Protein AF-A0A8X6QEI8-F1 (afdb_monomer_lite)

pLDDT: mean 71.3, std 8.45, range [45.16, 83.12]

Structure (mmCIF, N/CA/C/O backbone):
data_AF-A0A8X6QEI8-F1
#
_entry.id   AF-A0A8X6QEI8-F1
#
loop_
_atom_site.group_PDB
_atom_site.id
_atom_site.type_symbol
_atom_site.label_atom_id
_atom_site.label_alt_id
_atom_site.label_comp_id
_atom_site.label_asym_id
_atom_site.label_entity_id
_atom_site.label_seq_id
_atom_site.pdbx_PDB_ins_code
_atom_site.Cartn_x
_atom_site.Cartn_y
_atom_site.Cartn_z
_atom_site.occupancy
_atom_site.B_iso_or_equiv
_atom_site.auth_seq_id
_atom_site.auth_comp_id
_atom_site.auth_asym_id
_atom_site.auth_atom_id
_atom_site.pdbx_PDB_model_num
ATOM 1 N N . MET A 1 1 ? 0.853 -7.911 -5.432 1.00 50.56 1 MET A N 1
ATOM 2 C CA . MET A 1 1 ? 0.479 -6.748 -4.583 1.00 50.56 1 MET A CA 1
ATOM 3 C C . MET A 1 1 ? 0.384 -7.188 -3.131 1.00 50.56 1 MET A C 1
ATOM 5 O O . MET A 1 1 ? 1.070 -6.604 -2.307 1.00 50.56 1 MET A O 1
ATOM 9 N N . LEU A 1 2 ? -0.372 -8.256 -2.841 1.00 52.84 2 LEU A N 1
ATOM 10 C CA . LEU A 1 2 ? -0.417 -8.883 -1.513 1.00 52.84 2 LEU A CA 1
ATOM 11 C C . LEU A 1 2 ? 0.947 -9.441 -1.052 1.00 52.84 2 LEU A C 1
ATOM 13 O O . LEU A 1 2 ? 1.287 -9.282 0.111 1.00 52.84 2 LEU A O 1
ATOM 17 N N . ASP A 1 3 ? 1.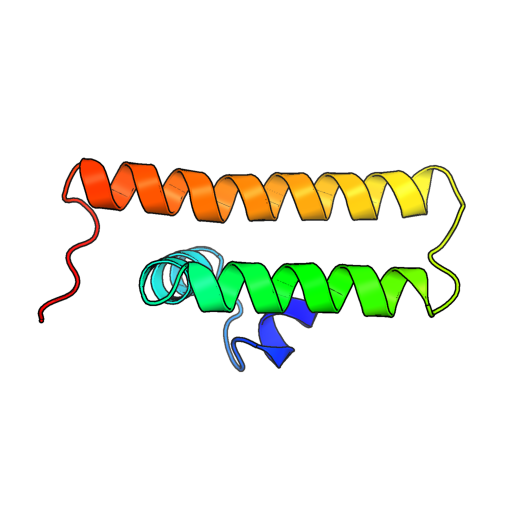780 -9.955 -1.963 1.00 53.56 3 ASP A N 1
ATOM 18 C CA . ASP A 1 3 ? 3.110 -10.511 -1.620 1.00 53.56 3 ASP A CA 1
ATOM 19 C C . ASP A 1 3 ? 4.125 -9.493 -1.062 1.00 53.56 3 ASP A C 1
ATOM 21 O O . ASP A 1 3 ? 5.163 -9.866 -0.536 1.00 53.56 3 ASP A O 1
ATOM 25 N N . ILE A 1 4 ? 3.859 -8.194 -1.209 1.00 53.78 4 ILE A N 1
ATOM 26 C CA . ILE A 1 4 ? 4.716 -7.107 -0.699 1.00 53.78 4 ILE A CA 1
ATOM 27 C C . ILE A 1 4 ? 4.112 -6.509 0.563 1.00 53.78 4 ILE A C 1
ATOM 29 O O . ILE A 1 4 ? 4.810 -6.134 1.502 1.00 53.78 4 ILE A O 1
ATOM 33 N N . VAL A 1 5 ? 2.780 -6.450 0.594 1.00 56.84 5 VAL A N 1
ATOM 34 C CA . VAL A 1 5 ? 2.022 -6.126 1.795 1.00 56.84 5 VAL A CA 1
ATOM 35 C C . VAL A 1 5 ? 2.443 -7.044 2.936 1.00 56.84 5 VAL A C 1
ATOM 37 O O . VAL A 1 5 ? 2.570 -6.557 4.049 1.00 56.84 5 VAL A O 1
ATOM 40 N N . SER A 1 6 ? 2.759 -8.314 2.669 1.00 58.19 6 SER A N 1
ATOM 41 C CA . SER A 1 6 ? 3.234 -9.258 3.683 1.00 58.19 6 SER A CA 1
ATOM 42 C C . SER A 1 6 ? 4.549 -8.886 4.378 1.00 58.19 6 SER A C 1
ATOM 44 O O . SER A 1 6 ? 4.778 -9.381 5.475 1.00 58.19 6 SER A O 1
ATOM 46 N N . GLU A 1 7 ? 5.399 -8.015 3.821 1.00 62.31 7 GLU A N 1
ATOM 47 C CA . GLU A 1 7 ? 6.598 -7.536 4.538 1.00 62.31 7 GLU A CA 1
ATOM 48 C C . GLU A 1 7 ? 6.240 -6.538 5.652 1.00 62.31 7 GLU A C 1
ATOM 50 O O . GLU A 1 7 ? 6.842 -6.541 6.724 1.00 62.31 7 GLU A O 1
ATOM 55 N N . PHE A 1 8 ? 5.221 -5.706 5.424 1.00 61.34 8 PHE A N 1
ATOM 56 C CA . PHE A 1 8 ? 4.788 -4.655 6.358 1.00 61.34 8 PHE A CA 1
ATOM 57 C C . PHE A 1 8 ? 3.556 -5.045 7.185 1.00 61.34 8 PHE A C 1
ATOM 59 O O . PHE A 1 8 ? 3.309 -4.488 8.259 1.00 61.34 8 PHE A O 1
ATOM 66 N N . TYR A 1 9 ? 2.809 -6.020 6.680 1.00 66.62 9 TYR A N 1
ATOM 67 C CA . TYR A 1 9 ? 1.589 -6.598 7.219 1.00 66.62 9 TYR A CA 1
ATOM 68 C C . TYR A 1 9 ? 1.655 -8.132 7.091 1.00 66.62 9 TYR A C 1
ATOM 70 O O . TYR A 1 9 ? 0.924 -8.738 6.297 1.00 66.62 9 TYR A O 1
ATOM 78 N N . PRO A 1 10 ? 2.571 -8.779 7.834 1.00 65.00 10 PRO A N 1
ATOM 79 C CA . PRO A 1 10 ? 2.788 -10.217 7.748 1.00 65.00 10 PRO A CA 1
ATOM 80 C C . PRO A 1 10 ? 1.516 -10.999 8.075 1.00 65.00 10 PRO A C 1
ATOM 82 O O . PRO A 1 10 ? 0.820 -10.710 9.046 1.00 65.00 10 PRO A O 1
ATOM 85 N N . GLY A 1 11 ? 1.219 -11.999 7.244 1.00 66.88 11 GLY A N 1
ATOM 86 C CA . GLY A 1 11 ? 0.042 -12.857 7.396 1.00 66.88 11 GLY A CA 1
ATOM 87 C C . GLY A 1 11 ? -1.257 -12.299 6.808 1.00 66.88 11 GLY A C 1
ATOM 88 O O . GLY A 1 11 ? -2.280 -12.974 6.891 1.00 66.88 11 GLY A O 1
ATOM 89 N N . ILE A 1 12 ? -1.246 -11.115 6.183 1.00 69.69 12 ILE A N 1
ATOM 90 C CA . ILE A 1 12 ? -2.433 -10.581 5.507 1.00 69.69 12 ILE A CA 1
ATOM 91 C C . ILE A 1 12 ? -2.505 -11.072 4.064 1.00 69.69 12 ILE A C 1
ATOM 93 O O . ILE A 1 12 ? -1.733 -10.656 3.204 1.00 69.69 12 ILE A O 1
ATOM 97 N N . THR A 1 13 ? -3.498 -11.912 3.794 1.00 69.81 13 THR A N 1
ATOM 98 C CA . THR A 1 13 ? -3.806 -12.436 2.454 1.00 69.81 13 THR A CA 1
ATOM 99 C C . THR A 1 13 ? -5.111 -11.877 1.884 1.00 69.81 13 THR A C 1
ATOM 101 O O . THR A 1 13 ? -5.385 -12.045 0.698 1.00 69.81 13 THR A O 1
ATOM 104 N N . GLU A 1 14 ? -5.903 -11.173 2.699 1.00 72.19 14 GLU A N 1
ATOM 105 C CA . GLU A 1 14 ? -7.209 -10.636 2.317 1.00 72.19 14 GLU A CA 1
ATOM 106 C C . GLU A 1 14 ? -7.213 -9.104 2.222 1.00 72.19 14 GLU A C 1
ATOM 108 O O . GLU A 1 14 ? -6.698 -8.397 3.091 1.00 72.19 14 GLU A O 1
ATOM 113 N N . TYR A 1 15 ? -7.883 -8.576 1.191 1.00 71.50 15 TYR A N 1
ATOM 114 C CA . TYR A 1 15 ? -8.033 -7.131 0.966 1.00 71.50 15 TYR A CA 1
ATOM 115 C C . TYR A 1 15 ? -8.700 -6.413 2.146 1.00 71.50 15 TYR A C 1
ATOM 117 O O . TYR A 1 15 ? -8.283 -5.321 2.528 1.00 71.50 15 TYR A O 1
ATOM 125 N N . LYS A 1 16 ? -9.728 -7.025 2.748 1.00 75.31 16 LYS A N 1
ATOM 126 C CA . LYS A 1 16 ? -10.457 -6.427 3.873 1.00 75.31 16 LYS A CA 1
ATOM 127 C C . LYS A 1 16 ? -9.545 -6.222 5.086 1.00 75.31 16 LYS A C 1
ATOM 129 O O . LYS A 1 16 ? -9.524 -5.131 5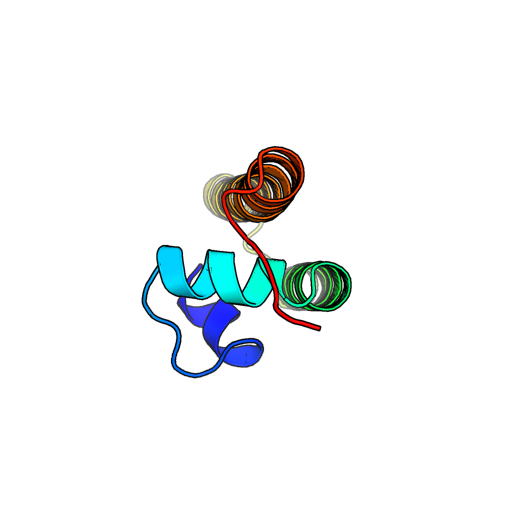.646 1.00 75.31 16 LYS A O 1
ATOM 134 N N . SER A 1 17 ? -8.764 -7.235 5.452 1.00 78.44 17 SER A N 1
ATOM 135 C CA . SER A 1 17 ? -7.804 -7.150 6.557 1.00 78.44 17 SER A CA 1
ATOM 136 C C . SER A 1 17 ? -6.703 -6.128 6.272 1.00 78.44 17 SER A C 1
ATOM 138 O O . SER A 1 17 ? -6.347 -5.349 7.152 1.00 78.44 17 SER A O 1
ATOM 140 N N . LEU A 1 18 ? -6.223 -6.059 5.025 1.00 76.19 18 LEU A N 1
ATOM 141 C CA . LEU A 1 18 ? -5.268 -5.034 4.602 1.00 76.19 18 LEU A CA 1
ATOM 142 C C . LEU A 1 18 ? -5.839 -3.619 4.753 1.00 76.19 18 LEU A C 1
ATOM 144 O O . LEU A 1 18 ? -5.150 -2.724 5.241 1.00 76.19 18 LEU A O 1
ATOM 148 N N . LEU A 1 19 ? -7.095 -3.411 4.359 1.00 77.25 19 LEU A N 1
ATOM 149 C CA . LEU A 1 19 ? -7.783 -2.133 4.513 1.00 77.25 19 LEU A CA 1
ATOM 150 C C . LEU A 1 19 ? -7.919 -1.744 5.992 1.00 77.25 19 LEU A C 1
ATOM 152 O O . LEU A 1 19 ? -7.637 -0.603 6.352 1.00 77.25 19 LEU A O 1
ATOM 156 N N . GLU A 1 20 ? -8.320 -2.678 6.855 1.00 79.56 20 GLU A N 1
ATOM 157 C CA . GLU A 1 20 ? -8.473 -2.433 8.294 1.00 79.56 20 GLU A CA 1
ATOM 158 C C . GLU A 1 20 ? -7.141 -2.063 8.960 1.00 79.56 20 GLU A C 1
ATOM 160 O O . GLU A 1 20 ? -7.081 -1.085 9.706 1.00 79.56 20 GLU A O 1
ATOM 165 N N . GLU A 1 21 ? -6.061 -2.779 8.650 1.00 78.56 21 GLU A N 1
ATOM 166 C CA . GLU A 1 21 ? -4.718 -2.489 9.168 1.00 78.56 21 GLU A CA 1
ATOM 167 C C . GLU A 1 21 ? -4.134 -1.189 8.600 1.00 78.56 21 GLU A C 1
ATOM 169 O O . GLU A 1 21 ? -3.566 -0.382 9.337 1.00 78.56 21 GLU A O 1
ATOM 174 N N . THR A 1 22 ? -4.358 -0.916 7.312 1.00 78.94 22 THR A N 1
ATOM 175 C CA . THR A 1 22 ? -4.036 0.384 6.696 1.00 78.94 22 THR A CA 1
ATOM 176 C C . THR A 1 22 ? -4.779 1.519 7.400 1.00 78.94 22 THR A C 1
ATOM 178 O O . THR A 1 22 ? -4.238 2.608 7.593 1.00 78.94 22 THR A O 1
ATOM 181 N N . CYS A 1 23 ? -6.016 1.272 7.829 1.00 79.94 23 CYS A N 1
ATOM 182 C CA . CYS A 1 23 ? -6.812 2.262 8.534 1.00 79.94 23 CYS A CA 1
ATOM 183 C C . CYS A 1 23 ? -6.391 2.539 9.970 1.00 79.94 23 CYS A C 1
ATOM 185 O O . CYS A 1 23 ? -6.614 3.666 10.439 1.00 79.94 23 CYS A O 1
ATOM 187 N N . LYS A 1 24 ? -5.791 1.554 10.647 1.00 81.69 24 LYS A N 1
ATOM 188 C CA . LYS A 1 24 ? -5.222 1.726 11.990 1.00 81.69 24 LYS A CA 1
ATOM 189 C C . LYS A 1 24 ? -4.075 2.729 11.965 1.00 81.69 24 LYS A C 1
ATOM 191 O O . LYS A 1 24 ? -3.994 3.575 12.852 1.00 81.69 24 LYS A O 1
ATOM 196 N N . ASP A 1 25 ? -3.249 2.680 10.920 1.00 80.81 25 ASP A N 1
ATOM 197 C CA . ASP A 1 25 ? -2.060 3.520 10.789 1.00 80.81 25 ASP A CA 1
ATOM 198 C C . ASP A 1 25 ? -1.789 3.911 9.322 1.00 80.81 25 ASP A C 1
ATOM 200 O O . ASP A 1 25 ? -0.981 3.311 8.607 1.00 80.81 25 ASP A O 1
ATOM 204 N N . ILE A 1 26 ? -2.491 4.957 8.870 1.00 77.38 26 ILE A N 1
ATOM 205 C CA . ILE A 1 26 ? -2.345 5.517 7.517 1.00 77.38 26 ILE A CA 1
ATOM 206 C C . ILE A 1 26 ? -0.904 6.009 7.251 1.00 77.38 26 ILE A C 1
ATOM 208 O O . ILE A 1 26 ? -0.398 5.767 6.151 1.00 77.38 26 ILE A O 1
ATOM 212 N N . PRO A 1 27 ? -0.220 6.707 8.187 1.00 80.31 27 PRO A N 1
ATOM 213 C CA . PRO A 1 27 ? 1.189 7.065 8.016 1.00 80.31 27 PRO A CA 1
ATOM 214 C C . PRO A 1 27 ? 2.100 5.860 7.760 1.00 80.31 27 PRO A C 1
ATOM 216 O O . PRO A 1 27 ? 2.882 5.894 6.809 1.00 80.31 27 PRO A O 1
ATOM 219 N N . LYS A 1 28 ? 1.965 4.780 8.540 1.00 77.31 28 LYS A N 1
ATOM 220 C CA . LYS A 1 28 ? 2.748 3.551 8.343 1.00 77.31 28 LYS A CA 1
ATOM 221 C C . LYS A 1 28 ? 2.477 2.911 6.985 1.00 77.31 28 LYS A C 1
ATOM 223 O O . LYS A 1 28 ? 3.425 2.514 6.311 1.00 77.31 28 LYS A O 1
ATOM 228 N N . ALA A 1 29 ? 1.219 2.888 6.543 1.00 74.56 29 ALA A N 1
ATOM 229 C CA . ALA A 1 29 ? 0.866 2.393 5.214 1.00 74.56 29 ALA A CA 1
ATOM 230 C C . ALA A 1 29 ? 1.562 3.197 4.103 1.00 74.56 29 ALA A C 1
ATOM 232 O O . ALA A 1 29 ? 2.167 2.626 3.200 1.00 74.56 29 ALA A O 1
ATOM 233 N N . LYS A 1 30 ? 1.564 4.534 4.198 1.00 76.38 30 LYS A N 1
ATOM 234 C CA . LYS A 1 30 ? 2.272 5.398 3.236 1.00 76.38 30 LYS A CA 1
ATOM 235 C C . LYS A 1 30 ? 3.778 5.120 3.193 1.00 76.38 30 LYS A C 1
ATOM 237 O O . LYS A 1 30 ? 4.347 5.097 2.104 1.00 76.38 30 LYS A O 1
ATOM 242 N N . ILE A 1 31 ? 4.412 4.903 4.347 1.00 78.62 31 ILE A N 1
ATOM 243 C CA . ILE A 1 31 ? 5.844 4.570 4.436 1.00 78.62 31 ILE A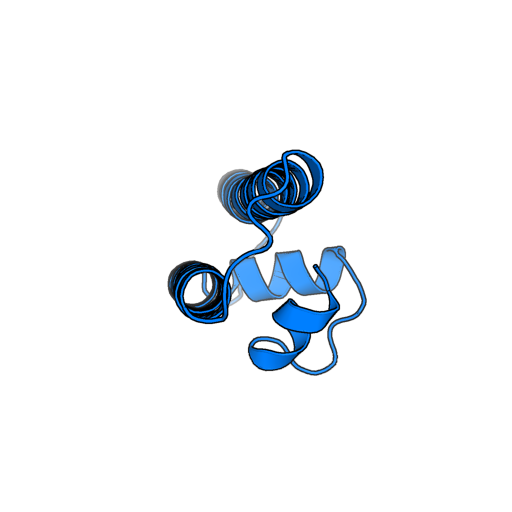 CA 1
ATOM 244 C C . ILE A 1 31 ? 6.125 3.213 3.783 1.00 78.62 31 ILE A C 1
ATOM 246 O O . ILE A 1 31 ? 7.022 3.126 2.947 1.00 78.62 31 ILE A O 1
ATOM 250 N N . ALA A 1 32 ? 5.332 2.188 4.109 1.00 73.88 32 ALA A N 1
ATOM 251 C CA . ALA A 1 32 ? 5.436 0.856 3.516 1.00 73.88 32 ALA A CA 1
ATOM 252 C C . ALA A 1 32 ? 5.352 0.904 1.983 1.00 73.88 32 ALA A C 1
ATOM 254 O O . ALA A 1 32 ? 6.154 0.289 1.280 1.00 73.88 32 ALA A O 1
ATOM 255 N N . PHE A 1 33 ? 4.416 1.694 1.452 1.00 74.75 33 PHE A N 1
ATOM 256 C CA . PHE A 1 33 ? 4.261 1.840 0.008 1.00 74.75 33 PHE A CA 1
ATOM 257 C C . PHE A 1 33 ? 5.433 2.579 -0.628 1.00 74.75 33 PHE A C 1
ATOM 259 O O . PHE A 1 33 ? 5.968 2.088 -1.616 1.00 74.75 33 PHE A O 1
ATOM 266 N N . ASN A 1 34 ? 5.867 3.711 -0.070 1.00 76.81 34 ASN A N 1
ATOM 267 C CA . ASN A 1 34 ? 7.009 4.453 -0.611 1.00 76.81 34 ASN A CA 1
ATOM 268 C C . ASN A 1 34 ? 8.285 3.598 -0.630 1.00 76.81 34 ASN A C 1
ATOM 270 O O . ASN A 1 34 ? 8.968 3.554 -1.648 1.00 76.81 34 ASN A O 1
ATOM 274 N N . HIS A 1 35 ? 8.544 2.845 0.443 1.00 75.94 35 HIS A N 1
ATOM 275 C CA . HIS A 1 35 ? 9.684 1.934 0.520 1.00 75.94 35 HIS A CA 1
ATOM 276 C C . HIS A 1 35 ? 9.647 0.863 -0.581 1.00 75.94 35 HIS A C 1
ATOM 278 O O . HIS A 1 35 ? 10.666 0.582 -1.207 1.00 75.94 35 HIS A O 1
ATOM 284 N N . TYR A 1 36 ? 8.480 0.276 -0.863 1.00 73.69 36 TYR A N 1
ATOM 285 C CA . TYR A 1 36 ? 8.339 -0.689 -1.955 1.00 73.69 36 TYR A CA 1
ATOM 286 C C . TYR A 1 36 ? 8.710 -0.094 -3.321 1.00 73.69 36 TYR A C 1
ATOM 288 O O . TYR A 1 36 ? 9.396 -0.744 -4.112 1.00 73.69 36 TYR A O 1
ATOM 296 N N . TYR A 1 37 ? 8.262 1.133 -3.606 1.00 69.81 37 TYR A N 1
ATOM 297 C CA . TYR A 1 37 ? 8.585 1.800 -4.868 1.00 69.81 37 TYR A CA 1
ATOM 298 C C . TYR A 1 37 ? 10.070 2.109 -4.975 1.00 69.81 37 TYR A C 1
ATOM 300 O O . TYR A 1 37 ? 10.659 1.825 -6.015 1.00 69.81 37 TYR A O 1
ATOM 308 N N . ASP A 1 38 ? 10.671 2.630 -3.909 1.00 76.19 38 ASP A N 1
ATOM 309 C CA . ASP A 1 38 ? 12.093 2.957 -3.893 1.00 76.19 38 ASP A CA 1
ATOM 310 C C . ASP A 1 38 ? 12.954 1.708 -4.120 1.00 76.19 38 ASP A C 1
ATOM 312 O O . ASP A 1 38 ? 13.879 1.742 -4.929 1.00 76.19 38 ASP A O 1
ATOM 316 N N . GLU A 1 39 ? 12.629 0.578 -3.487 1.00 71.56 39 GLU A N 1
ATOM 317 C CA . GLU A 1 39 ? 13.361 -0.680 -3.687 1.00 71.56 39 GLU A CA 1
ATOM 318 C C . GLU A 1 39 ? 13.131 -1.282 -5.083 1.00 71.56 39 GLU A C 1
ATOM 320 O O . GLU A 1 39 ? 14.082 -1.709 -5.740 1.00 71.56 39 GLU A O 1
ATOM 325 N N . ARG A 1 40 ? 11.895 -1.255 -5.605 1.00 67.69 40 ARG A N 1
ATOM 326 C CA . ARG A 1 40 ? 11.594 -1.707 -6.978 1.00 67.69 40 ARG A CA 1
ATOM 327 C C . ARG A 1 40 ? 12.305 -0.874 -8.037 1.00 67.69 40 ARG A C 1
ATOM 329 O O . ARG A 1 40 ? 12.783 -1.438 -9.015 1.00 67.69 40 ARG A O 1
ATOM 336 N N . LEU A 1 41 ? 12.364 0.445 -7.856 1.00 66.44 41 LEU A N 1
ATOM 337 C CA . LEU A 1 41 ? 13.072 1.357 -8.755 1.00 66.44 41 LEU A CA 1
ATOM 338 C C . LEU A 1 41 ? 14.585 1.099 -8.742 1.00 66.44 41 LEU A C 1
ATOM 340 O O . LEU A 1 41 ? 15.214 1.180 -9.795 1.00 66.44 41 LEU A O 1
ATOM 344 N N . LYS A 1 42 ? 15.154 0.720 -7.589 1.00 69.94 42 LYS A N 1
ATOM 345 C CA . LYS A 1 42 ? 16.572 0.342 -7.460 1.00 69.94 42 LYS A CA 1
ATOM 346 C C . LYS A 1 42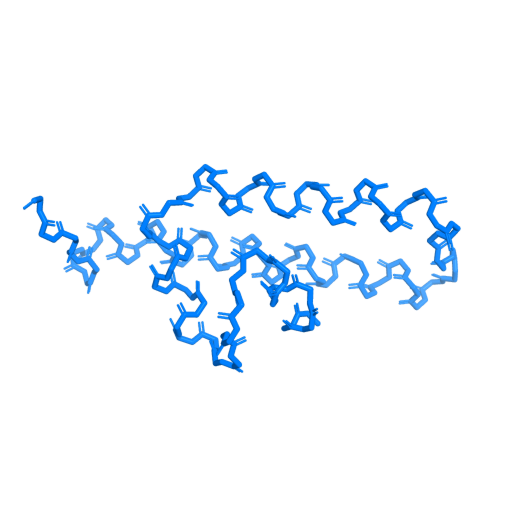 ? 16.900 -1.022 -8.075 1.00 69.94 42 LYS A C 1
ATOM 348 O O . LYS A 1 42 ? 17.997 -1.191 -8.597 1.00 69.94 42 LYS A O 1
ATOM 353 N N . MET A 1 43 ? 15.980 -1.988 -8.048 1.00 62.75 43 MET A N 1
ATOM 354 C CA . MET A 1 43 ? 16.210 -3.364 -8.524 1.00 62.75 43 MET A CA 1
ATOM 355 C C . MET A 1 43 ? 16.161 -3.548 -10.056 1.00 62.75 43 MET A C 1
ATOM 357 O O . MET A 1 43 ? 15.882 -4.647 -10.526 1.00 62.75 43 MET A O 1
ATOM 361 N N . ASN A 1 44 ? 16.445 -2.509 -10.851 1.00 58.88 44 ASN A N 1
ATOM 362 C CA . ASN A 1 44 ? 16.106 -2.458 -12.280 1.00 58.88 44 ASN A CA 1
ATOM 363 C C . ASN A 1 44 ? 14.617 -2.755 -12.474 1.00 58.88 44 ASN A C 1
ATOM 365 O O . ASN A 1 44 ? 14.244 -3.813 -12.987 1.00 58.88 44 ASN A O 1
ATOM 369 N N . ALA A 1 45 ? 13.767 -1.822 -12.024 1.00 62.75 45 ALA A N 1
ATOM 370 C CA . ALA A 1 45 ? 12.344 -1.848 -12.337 1.00 62.75 45 ALA A CA 1
ATOM 371 C C . ALA A 1 45 ? 12.181 -2.209 -13.811 1.00 62.75 45 ALA A C 1
ATOM 373 O O . ALA A 1 45 ? 12.767 -1.547 -14.662 1.00 62.75 45 ALA A O 1
ATOM 374 N N . ASP A 1 46 ? 11.434 -3.277 -14.080 1.00 65.12 46 ASP A N 1
ATOM 375 C CA . ASP A 1 46 ? 11.097 -3.706 -15.429 1.00 65.12 46 ASP A CA 1
ATOM 376 C C . ASP A 1 46 ? 10.597 -2.484 -16.218 1.00 65.12 46 ASP A C 1
ATOM 378 O O . ASP A 1 46 ? 9.497 -1.980 -15.978 1.00 65.12 46 ASP A O 1
ATOM 382 N N . THR A 1 47 ? 11.467 -1.955 -17.083 1.00 68.94 47 THR A N 1
ATOM 383 C CA . THR A 1 47 ? 11.229 -0.725 -17.847 1.00 68.94 47 THR A CA 1
ATOM 384 C C . THR A 1 47 ? 10.367 -0.992 -19.071 1.00 68.94 47 THR A C 1
ATOM 386 O O . THR A 1 47 ? 10.068 -0.062 -19.824 1.00 68.94 47 THR A O 1
ATOM 389 N N . SER A 1 48 ? 9.941 -2.246 -19.271 1.00 78.25 48 SER A N 1
ATOM 390 C CA . SER A 1 48 ? 8.931 -2.562 -20.265 1.00 78.25 48 SER A CA 1
ATOM 391 C C . SER A 1 48 ? 7.638 -1.790 -19.975 1.00 78.25 48 SER A C 1
ATOM 393 O O . SER A 1 48 ? 7.313 -1.490 -18.815 1.00 78.25 48 SER A O 1
ATOM 395 N N . PRO A 1 49 ? 6.851 -1.483 -21.017 1.00 77.25 49 PRO A N 1
ATOM 396 C CA . PRO A 1 49 ? 5.517 -0.923 -20.847 1.00 77.25 49 PRO A CA 1
ATOM 397 C C . PRO A 1 49 ? 4.645 -1.748 -19.887 1.00 77.25 49 PRO A C 1
ATOM 399 O O . PRO A 1 49 ? 3.900 -1.174 -19.090 1.00 77.25 49 PRO A O 1
ATOM 402 N N . GLU A 1 50 ? 4.758 -3.083 -19.900 1.00 72.19 50 GLU A N 1
ATOM 403 C CA . GLU A 1 50 ? 4.039 -3.955 -18.968 1.00 72.19 50 GLU A CA 1
ATOM 404 C C . GLU A 1 50 ? 4.506 -3.798 -17.514 1.00 72.19 50 GLU A C 1
ATOM 406 O O . GLU A 1 50 ? 3.670 -3.775 -16.604 1.00 72.19 50 GLU A O 1
ATOM 411 N N . GLY A 1 51 ? 5.813 -3.680 -17.273 1.00 67.56 51 GLY A N 1
ATOM 412 C CA . GLY A 1 51 ? 6.380 -3.441 -15.945 1.00 67.56 51 GLY A CA 1
ATOM 413 C C . GLY A 1 51 ? 5.947 -2.092 -15.369 1.00 67.56 51 GLY A C 1
ATOM 414 O O . GLY A 1 51 ? 5.441 -2.022 -14.243 1.00 67.56 51 GLY A O 1
ATOM 415 N N . ALA A 1 52 ? 6.027 -1.035 -16.180 1.00 71.81 52 ALA A N 1
ATOM 416 C CA . ALA A 1 52 ? 5.570 0.305 -15.818 1.00 71.81 52 ALA A CA 1
ATOM 417 C C . ALA A 1 52 ? 4.058 0.349 -15.525 1.00 71.81 52 ALA A C 1
ATOM 419 O O . ALA A 1 52 ? 3.622 0.977 -14.550 1.00 71.81 52 ALA A O 1
ATOM 420 N N . LYS A 1 53 ? 3.250 -0.369 -16.318 1.00 73.38 53 LYS A N 1
ATOM 421 C CA . LYS A 1 53 ? 1.806 -0.501 -16.092 1.00 73.38 53 LYS A CA 1
ATOM 422 C C . LYS A 1 53 ? 1.507 -1.208 -14.772 1.00 73.38 53 LYS A C 1
ATOM 424 O O . LYS A 1 53 ? 0.753 -0.675 -13.969 1.00 73.38 53 LYS A O 1
ATOM 429 N N . LYS A 1 54 ? 2.160 -2.338 -14.483 1.00 69.06 54 LYS A N 1
ATOM 430 C CA . LYS A 1 54 ? 1.992 -3.057 -13.204 1.00 69.06 54 LYS A CA 1
ATOM 431 C C . LYS A 1 54 ? 2.343 -2.187 -11.995 1.00 69.06 54 LYS A C 1
ATOM 433 O O . LYS A 1 54 ? 1.656 -2.252 -10.978 1.00 69.06 54 LYS A O 1
ATOM 438 N N . MET A 1 55 ? 3.390 -1.367 -12.100 1.00 69.94 55 MET A N 1
ATOM 439 C CA . MET A 1 55 ? 3.776 -0.415 -11.050 1.00 69.94 55 MET A CA 1
ATOM 440 C C . MET A 1 55 ? 2.728 0.689 -10.865 1.00 69.94 55 MET A C 1
ATOM 442 O O . MET A 1 55 ? 2.391 1.047 -9.737 1.00 69.94 55 MET A O 1
ATOM 446 N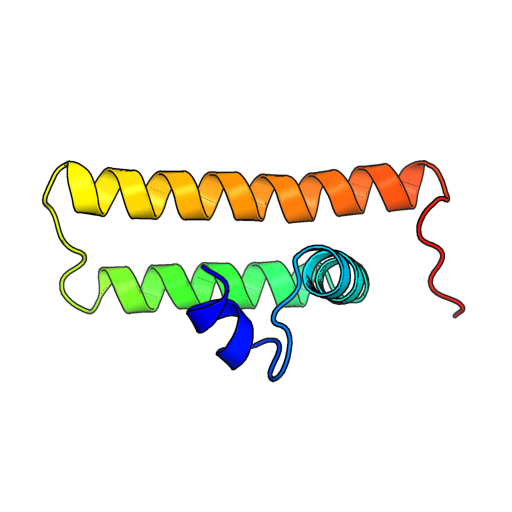 N . THR A 1 56 ? 2.177 1.198 -11.967 1.00 74.31 56 THR A N 1
ATOM 447 C CA . THR A 1 56 ? 1.116 2.213 -11.951 1.00 74.31 56 THR A CA 1
ATOM 448 C C . THR A 1 56 ? -0.182 1.658 -11.364 1.00 74.31 56 THR A C 1
ATOM 450 O O . THR A 1 56 ? -0.775 2.286 -10.487 1.00 74.31 56 THR A O 1
ATOM 453 N N . ASP A 1 57 ? -0.580 0.453 -11.770 1.00 71.00 57 ASP A N 1
ATOM 454 C CA . ASP A 1 57 ? -1.774 -0.235 -11.277 1.00 71.00 57 ASP A CA 1
ATOM 455 C C . ASP A 1 57 ? -1.650 -0.537 -9.775 1.00 71.00 57 ASP A C 1
ATOM 457 O O . ASP A 1 57 ? -2.571 -0.270 -9.000 1.00 71.00 57 ASP A O 1
ATOM 461 N N . ALA A 1 58 ? -0.475 -0.999 -9.327 1.00 70.25 58 ALA A N 1
ATOM 462 C CA . ALA A 1 58 ? -0.195 -1.191 -7.906 1.00 70.25 58 ALA A CA 1
ATOM 463 C C . ALA A 1 58 ? -0.330 0.119 -7.110 1.00 70.25 58 ALA A C 1
ATOM 465 O O . ALA A 1 58 ? -0.870 0.117 -6.002 1.00 70.25 58 ALA A O 1
ATOM 466 N N . ARG A 1 59 ? 0.103 1.251 -7.678 1.00 71.50 59 ARG A N 1
ATOM 467 C CA . ARG A 1 59 ? -0.001 2.569 -7.035 1.00 71.50 59 ARG A CA 1
ATOM 468 C C . ARG A 1 59 ? -1.448 3.028 -6.946 1.00 71.50 59 ARG A C 1
ATOM 470 O O . ARG A 1 59 ? -1.856 3.532 -5.900 1.00 71.50 59 ARG A O 1
ATOM 477 N N . GLY A 1 60 ? -2.215 2.821 -8.015 1.00 73.31 60 GLY A N 1
ATOM 478 C CA . GLY A 1 60 ? -3.643 3.120 -8.064 1.00 73.31 60 GLY A CA 1
ATOM 479 C C . GLY A 1 60 ? -4.426 2.346 -7.006 1.00 73.31 60 GLY A C 1
ATOM 480 O O . GLY A 1 60 ? -5.171 2.949 -6.236 1.00 73.31 60 GLY A O 1
ATOM 481 N N . CYS A 1 61 ? -4.196 1.036 -6.889 1.00 74.56 61 CYS A N 1
ATOM 482 C CA . CYS A 1 61 ? -4.859 0.220 -5.871 1.00 74.56 61 CYS A CA 1
ATOM 483 C C . CYS A 1 61 ? -4.521 0.656 -4.440 1.00 74.56 61 CYS A C 1
ATOM 485 O O . CYS A 1 61 ? -5.411 0.719 -3.600 1.00 74.56 61 CYS A O 1
ATOM 487 N N . MET A 1 62 ? -3.271 1.022 -4.152 1.00 71.19 62 MET A N 1
ATOM 488 C CA . MET A 1 62 ? -2.898 1.487 -2.810 1.00 71.19 62 MET A CA 1
ATOM 489 C C . MET A 1 62 ? -3.476 2.859 -2.470 1.00 71.19 62 MET A C 1
ATOM 491 O O . MET A 1 62 ? -3.942 3.079 -1.351 1.00 71.19 62 MET A O 1
ATOM 495 N N . ALA A 1 63 ? -3.496 3.777 -3.439 1.00 73.69 63 ALA A N 1
ATOM 496 C CA . ALA A 1 63 ? -4.189 5.049 -3.280 1.00 73.69 63 ALA A CA 1
ATOM 497 C C . ALA A 1 63 ? -5.686 4.827 -3.017 1.00 73.69 63 ALA A C 1
ATOM 499 O O . ALA A 1 63 ? -6.253 5.497 -2.156 1.00 73.69 63 ALA A O 1
ATOM 500 N N . ALA A 1 64 ? -6.299 3.848 -3.692 1.00 79.62 64 ALA A N 1
ATOM 501 C CA . ALA A 1 64 ? -7.687 3.469 -3.465 1.00 79.62 64 ALA A CA 1
ATOM 502 C C . ALA A 1 64 ? -7.915 2.891 -2.059 1.00 79.62 64 ALA A C 1
ATOM 504 O O . ALA A 1 64 ? -8.862 3.315 -1.411 1.00 79.62 64 ALA A O 1
ATOM 505 N N . ILE A 1 65 ? -7.034 2.029 -1.535 1.00 79.00 65 ILE A N 1
ATOM 506 C CA . ILE A 1 65 ? -7.139 1.501 -0.158 1.00 79.00 65 ILE A CA 1
ATOM 507 C C . ILE A 1 65 ? -7.060 2.638 0.870 1.00 79.00 65 ILE A C 1
ATOM 509 O O . ILE A 1 65 ? -7.868 2.710 1.796 1.00 79.00 65 ILE A O 1
ATOM 513 N N . VAL A 1 66 ? -6.112 3.566 0.706 1.00 76.00 66 VAL A N 1
ATOM 514 C CA . VAL A 1 66 ? -5.970 4.719 1.612 1.00 76.00 66 VAL A CA 1
ATOM 515 C C . VAL A 1 66 ? -7.173 5.662 1.509 1.00 76.00 66 VAL A C 1
ATOM 517 O O . VAL A 1 66 ? -7.664 6.137 2.534 1.00 76.00 66 VAL A O 1
ATOM 520 N N . ALA A 1 67 ? -7.676 5.922 0.302 1.00 80.44 67 ALA A N 1
ATOM 521 C CA . ALA A 1 67 ? -8.853 6.760 0.096 1.00 80.44 67 ALA A CA 1
ATOM 522 C C . ALA A 1 67 ? -10.123 6.101 0.659 1.00 80.44 67 ALA A C 1
ATOM 524 O O . ALA A 1 67 ? -10.868 6.736 1.402 1.00 80.44 67 ALA A O 1
ATOM 525 N N . GLU A 1 68 ? -10.336 4.813 0.380 1.00 81.38 68 GLU A N 1
ATOM 526 C CA . GLU A 1 68 ? -11.442 4.016 0.917 1.00 81.38 68 GLU A CA 1
ATOM 527 C C . GLU A 1 68 ? -11.409 4.017 2.443 1.00 81.38 68 GLU A C 1
ATOM 529 O O . GLU A 1 68 ? -12.438 4.194 3.097 1.00 81.38 68 GLU A O 1
ATOM 534 N N . CYS A 1 69 ? -10.215 3.910 3.018 1.00 81.69 69 CYS A N 1
ATOM 535 C CA . CYS A 1 69 ? -10.031 4.030 4.444 1.00 81.69 69 CYS A CA 1
ATOM 536 C C . CYS A 1 69 ? -10.485 5.390 4.994 1.00 81.69 69 CYS A C 1
ATOM 538 O O . CYS A 1 69 ? -11.252 5.458 5.959 1.00 81.69 69 CYS A O 1
ATOM 540 N N . GLN A 1 70 ? -10.001 6.482 4.398 1.00 80.19 70 GLN A N 1
ATOM 541 C CA . GLN A 1 70 ? -10.338 7.838 4.827 1.00 80.19 70 GLN A CA 1
ATOM 542 C C . GLN A 1 70 ? -11.848 8.082 4.750 1.00 80.19 70 GLN A C 1
ATOM 544 O O . GLN A 1 70 ? -12.430 8.577 5.716 1.00 80.19 70 GLN A O 1
ATOM 549 N N . VAL A 1 71 ? -12.484 7.661 3.653 1.00 83.12 71 VAL A N 1
ATOM 550 C CA . VAL A 1 71 ? -13.937 7.758 3.457 1.00 83.12 71 VAL A CA 1
ATOM 551 C C . VAL A 1 71 ? -14.681 6.943 4.516 1.00 83.12 71 VAL A C 1
ATOM 553 O O . VAL A 1 71 ? -15.537 7.482 5.214 1.00 83.12 71 VAL A O 1
ATOM 556 N N . LYS A 1 72 ? -14.324 5.670 4.725 1.00 79.94 72 LYS A N 1
ATOM 557 C CA . LYS A 1 72 ? -14.992 4.816 5.722 1.00 79.94 72 LYS A CA 1
ATOM 558 C C . LYS A 1 72 ? -14.805 5.306 7.160 1.00 79.94 72 LYS A C 1
ATOM 560 O O . LYS A 1 72 ? -15.724 5.153 7.965 1.00 79.94 72 LYS A O 1
ATOM 565 N N . ARG A 1 73 ? -13.664 5.925 7.494 1.00 76.81 73 ARG A N 1
ATOM 566 C CA . ARG A 1 73 ? -13.466 6.597 8.793 1.00 76.81 73 ARG A CA 1
ATOM 567 C C . ARG A 1 73 ? -14.363 7.824 8.939 1.00 76.81 73 ARG A C 1
ATOM 569 O O . ARG A 1 73 ? -14.993 7.975 9.979 1.00 76.81 73 ARG A O 1
ATOM 576 N N . GLN A 1 74 ? -14.448 8.676 7.916 1.00 80.44 74 GLN A N 1
ATOM 577 C CA . GLN A 1 74 ? -15.305 9.872 7.936 1.00 80.44 74 GLN A CA 1
ATOM 578 C C . GLN A 1 74 ? -16.795 9.525 8.023 1.00 80.44 74 GLN A C 1
ATOM 580 O O . GLN A 1 74 ? -17.548 10.209 8.707 1.00 80.44 74 GLN A O 1
ATOM 585 N N . MET A 1 75 ? -17.208 8.432 7.381 1.00 80.75 75 MET A N 1
ATOM 586 C CA . MET A 1 75 ? -18.581 7.922 7.427 1.00 80.75 75 MET A CA 1
ATOM 587 C C . MET A 1 75 ? -18.909 7.138 8.710 1.00 80.75 75 MET A C 1
ATOM 589 O O . MET A 1 75 ? -20.042 6.701 8.882 1.00 80.75 75 MET A O 1
ATOM 593 N N . GLY A 1 76 ? -17.937 6.920 9.602 1.00 74.69 76 GLY A N 1
ATOM 594 C CA . GLY A 1 76 ? -18.140 6.180 10.851 1.00 74.69 76 GLY A CA 1
ATOM 595 C C . GLY A 1 76 ? -18.260 4.658 10.698 1.00 74.69 76 GLY A C 1
ATOM 596 O O . GLY A 1 76 ? -18.559 3.986 11.682 1.00 74.69 76 GLY A O 1
ATOM 597 N N . PHE A 1 77 ? -17.991 4.101 9.510 1.00 72.56 77 PHE A N 1
ATOM 598 C CA . PHE A 1 77 ? -17.985 2.651 9.264 1.00 72.56 77 PHE A CA 1
ATOM 599 C C . PHE A 1 77 ? -16.785 1.939 9.889 1.00 72.56 77 PHE A C 1
ATOM 601 O O . PHE A 1 77 ? -16.857 0.748 10.177 1.00 72.56 77 PHE A O 1
ATOM 608 N N . ILE A 1 78 ? -15.678 2.657 10.086 1.00 67.25 78 ILE A N 1
ATOM 609 C CA . ILE A 1 78 ? -14.478 2.140 10.745 1.00 67.25 78 ILE A CA 1
ATOM 610 C C . ILE A 1 78 ? -14.214 3.003 11.979 1.00 67.25 78 ILE A C 1
ATOM 612 O O . ILE A 1 78 ? -13.746 4.139 11.871 1.00 67.25 78 ILE A O 1
ATOM 616 N N . GLN A 1 79 ? -14.528 2.456 13.155 1.00 61.19 79 GLN A N 1
ATOM 617 C CA . GLN A 1 79 ? -14.249 3.065 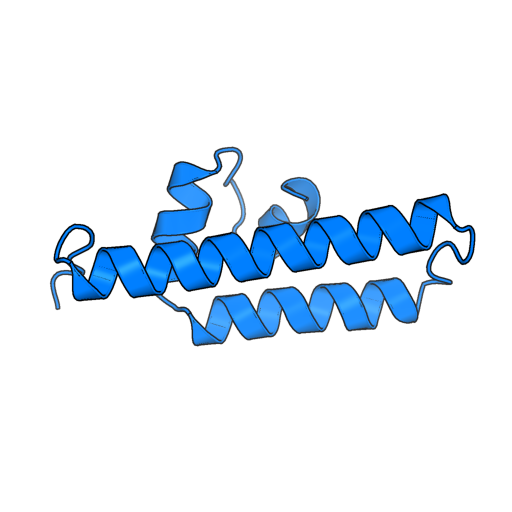14.454 1.00 61.19 79 GLN A CA 1
ATOM 618 C C . GLN A 1 79 ? -13.117 2.299 15.140 1.00 61.19 79 GLN A C 1
ATOM 620 O O . GLN A 1 79 ? -13.281 1.143 15.525 1.00 61.19 79 GLN A O 1
ATOM 625 N N . PHE A 1 80 ? -11.973 2.951 15.329 1.00 60.00 80 PHE A N 1
ATOM 626 C CA . PHE A 1 80 ? -10.939 2.443 16.226 1.00 60.00 80 PHE A CA 1
ATOM 627 C C . PHE A 1 80 ? -11.302 2.887 17.637 1.00 60.00 80 PHE A C 1
ATOM 629 O O . PHE A 1 80 ? -11.322 4.089 17.916 1.00 60.00 80 PHE A O 1
ATOM 636 N N . ARG A 1 81 ? -11.651 1.934 18.509 1.00 49.44 81 ARG A N 1
ATOM 637 C CA . ARG A 1 81 ? -11.755 2.223 19.942 1.00 49.44 81 ARG A CA 1
ATOM 638 C C . ARG A 1 81 ? -10.391 2.745 20.403 1.00 49.44 81 ARG A C 1
ATOM 640 O O . ARG A 1 81 ? -9.380 2.109 20.115 1.00 49.44 81 ARG A O 1
ATOM 647 N N . ARG A 1 82 ? -10.401 3.935 21.010 1.00 45.16 82 ARG A N 1
ATOM 648 C CA . ARG A 1 82 ? -9.239 4.523 21.687 1.00 45.16 82 ARG A CA 1
ATOM 649 C C . ARG A 1 82 ? -8.791 3.641 22.840 1.00 45.16 82 ARG A C 1
ATOM 651 O O . ARG A 1 82 ? -9.687 3.035 23.470 1.00 45.16 82 ARG A O 1
#

Organism: Nephila pilipes (NCBI:txid299642)

Foldseek 3Di:
DVVLVCVLPNPDPDLVVSLLVCLVPVPSLVVSLVVVVVVCVVVVQPPPPVSVVVNVVVVVVSVVSSVVSVVCVVVVVRDDDD

Sequence (82 aa):
MLDIVSEFYPGITEYKSLLEETCKDIPKAKIAFNHYYDERLKMNADTSPEGAKKMTDARGCMAAIVAECQVKRQMGFIQFRR

Radius of gyration: 13.81 Å; chains: 1; bounding box: 35×23×42 Å

Secondary structure (DSSP, 8-state):
-HHHHHHHSTT--SHHHHHHHHHH-HHHHHHHHHHHHHHHHHTT---SHHHHHHHHHHHHHHHHHHHHHHHHHHTTSS----